Protein AF-A0A350J2Z7-F1 (afdb_monomer_lite)

Radius of gyration: 25.75 Å; chains: 1; bounding box: 48×46×61 Å

pLDDT: mean 81.56, std 15.48, range [50.09, 97.5]

Secondary structure (DSSP, 8-state):
-EEE-TTT--EEE--GGG--SS-EEEE-TTT--EEEE--SPP---------TTS-PPPP-PPP-PPPPPPHHHHH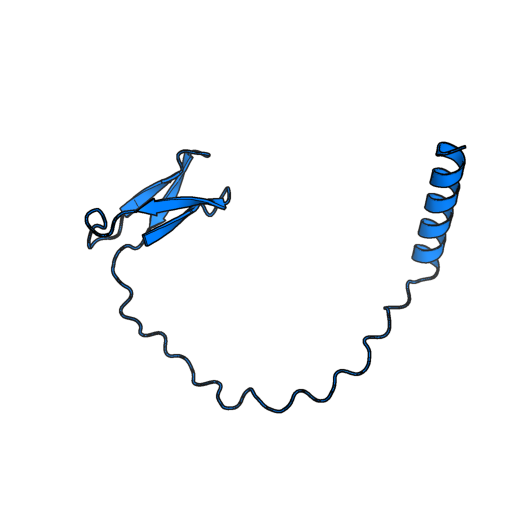HHHHHHHHHHHHH-

Structure (mmCIF, N/CA/C/O backbone):
data_AF-A0A350J2Z7-F1
#
_entry.id   AF-A0A350J2Z7-F1
#
loop_
_atom_site.group_PDB
_atom_site.id
_atom_site.type_symbol
_atom_site.label_atom_id
_atom_site.label_alt_id
_atom_site.label_comp_id
_atom_site.label_asym_id
_atom_site.label_entity_id
_atom_site.label_seq_id
_atom_site.pdbx_PDB_ins_code
_atom_site.Cartn_x
_atom_site.Cartn_y
_atom_site.Cartn_z
_atom_site.occupancy
_atom_site.B_iso_or_equiv
_atom_site.auth_seq_id
_atom_site.auth_comp_id
_atom_site.auth_asym_id
_atom_site.auth_atom_id
_atom_site.pdbx_PDB_model_num
ATOM 1 N N . MET A 1 1 ? 1.278 -5.346 -15.050 1.00 83.75 1 MET A N 1
ATOM 2 C CA . MET A 1 1 ? 1.943 -5.464 -13.734 1.00 83.75 1 MET A CA 1
ATOM 3 C C . MET A 1 1 ? 1.140 -4.660 -12.722 1.00 83.75 1 MET A C 1
ATOM 5 O O . MET A 1 1 ? 0.542 -3.672 -13.126 1.00 83.75 1 MET A O 1
ATOM 9 N N . HIS A 1 2 ? 1.079 -5.084 -11.460 1.00 88.62 2 HIS A N 1
ATOM 10 C CA . HIS A 1 2 ? 0.371 -4.363 -10.396 1.00 88.62 2 HIS A CA 1
ATOM 11 C C . HIS A 1 2 ? 1.380 -3.838 -9.373 1.00 88.62 2 HIS A C 1
ATOM 13 O O . HIS A 1 2 ? 2.284 -4.576 -8.989 1.00 88.62 2 HIS A O 1
ATOM 19 N N . LEU A 1 3 ? 1.239 -2.576 -8.968 1.00 90.38 3 LEU A N 1
ATOM 20 C CA . LEU A 1 3 ? 2.011 -1.962 -7.889 1.00 90.38 3 LEU A CA 1
ATOM 21 C C . LEU A 1 3 ? 1.100 -1.658 -6.709 1.00 90.38 3 LEU A C 1
ATOM 23 O O . LEU A 1 3 ? -0.052 -1.281 -6.909 1.00 90.38 3 LEU A O 1
ATOM 27 N N . LEU A 1 4 ? 1.641 -1.770 -5.502 1.00 93.81 4 LEU A N 1
ATOM 28 C CA . LEU A 1 4 ? 0.975 -1.385 -4.265 1.00 93.81 4 LEU A CA 1
ATOM 29 C C . LEU A 1 4 ? 1.819 -0.319 -3.577 1.00 93.81 4 LEU A C 1
ATOM 31 O O . LEU A 1 4 ? 3.034 -0.476 -3.450 1.00 93.81 4 LEU A O 1
ATOM 35 N N . CYS A 1 5 ? 1.185 0.772 -3.151 1.00 95.06 5 CYS A N 1
ATOM 36 C CA . CYS A 1 5 ? 1.874 1.775 -2.353 1.00 95.06 5 CYS A CA 1
ATOM 37 C C . CYS A 1 5 ? 2.180 1.199 -0.957 1.00 95.06 5 CYS A C 1
ATOM 39 O O . CYS A 1 5 ? 1.239 0.816 -0.260 1.00 95.06 5 CYS A O 1
ATOM 41 N N . PRO A 1 6 ? 3.442 1.207 -0.494 1.00 93.38 6 PRO A N 1
ATOM 42 C CA . PRO A 1 6 ? 3.800 0.669 0.821 1.00 93.38 6 PRO A CA 1
ATOM 43 C C . PRO A 1 6 ? 3.284 1.522 1.989 1.00 93.38 6 PRO A C 1
ATOM 45 O O . PRO A 1 6 ? 3.232 1.042 3.114 1.00 93.38 6 PRO A O 1
ATOM 48 N N . LYS A 1 7 ? 2.901 2.783 1.736 1.00 94.12 7 LYS A N 1
ATOM 49 C CA . LYS A 1 7 ? 2.421 3.705 2.774 1.00 94.12 7 LYS A CA 1
ATOM 50 C C . LYS A 1 7 ? 0.907 3.634 2.998 1.00 94.12 7 LYS A C 1
ATOM 52 O O . LYS A 1 7 ? 0.468 3.685 4.136 1.00 94.12 7 LYS A O 1
ATOM 57 N N . CYS A 1 8 ? 0.110 3.572 1.929 1.00 95.62 8 CYS A N 1
ATOM 58 C CA . CYS A 1 8 ? -1.357 3.672 2.014 1.00 95.62 8 CYS A CA 1
ATOM 59 C C . CYS A 1 8 ? -2.112 2.500 1.370 1.00 95.62 8 CYS A C 1
ATOM 61 O O . CYS A 1 8 ? -3.337 2.502 1.357 1.00 95.62 8 CYS A O 1
ATOM 63 N N . GLY A 1 9 ? -1.413 1.525 0.782 1.00 92.81 9 GLY A N 1
ATOM 64 C CA . GLY A 1 9 ? -2.037 0.325 0.218 1.00 92.81 9 GLY A CA 1
ATOM 65 C C . GLY A 1 9 ? -2.795 0.518 -1.102 1.00 92.81 9 GLY A C 1
ATOM 66 O O . GLY A 1 9 ? -3.362 -0.442 -1.611 1.00 92.81 9 GLY A O 1
ATOM 67 N N . SER A 1 10 ? -2.794 1.716 -1.701 1.00 95.12 10 SER A N 1
ATOM 68 C CA . SER A 1 10 ? -3.423 1.936 -3.015 1.00 95.12 10 SER A CA 1
ATOM 69 C C . SER A 1 10 ? -2.780 1.071 -4.110 1.00 95.12 10 SER A C 1
ATOM 71 O O . SER A 1 10 ? -1.550 0.994 -4.196 1.00 95.12 10 SER A O 1
ATOM 73 N N . GLY A 1 11 ? -3.610 0.454 -4.957 1.00 93.00 11 GLY A N 1
ATOM 74 C CA . GLY A 1 11 ? -3.185 -0.421 -6.051 1.00 93.00 11 GLY A CA 1
ATOM 75 C C . GLY A 1 11 ? -3.236 0.242 -7.427 1.00 93.00 11 GLY A C 1
ATOM 76 O O . GLY A 1 11 ? -4.232 0.858 -7.790 1.00 93.00 11 GLY A O 1
ATOM 77 N N . TYR A 1 12 ? -2.180 0.059 -8.223 1.00 91.62 12 TYR A N 1
ATOM 78 C CA . TYR A 1 12 ? -2.037 0.641 -9.560 1.00 91.62 12 TYR A CA 1
ATOM 79 C C . TYR A 1 12 ? -1.767 -0.440 -10.601 1.00 91.62 12 TYR A C 1
ATOM 81 O O . TYR A 1 12 ? -0.855 -1.258 -10.446 1.00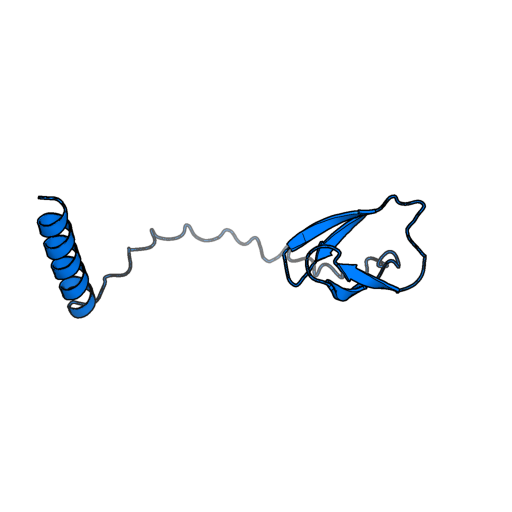 91.62 12 TYR A O 1
ATOM 89 N N . ARG A 1 13 ? -2.533 -0.431 -11.693 1.00 91.56 13 ARG A N 1
ATOM 90 C CA . ARG A 1 13 ? -2.353 -1.356 -12.817 1.00 91.56 13 ARG A CA 1
ATOM 91 C C . ARG A 1 13 ? -1.540 -0.683 -13.919 1.00 91.56 13 ARG A C 1
ATOM 93 O O . ARG A 1 13 ? -1.939 0.343 -14.451 1.00 91.56 13 ARG A O 1
ATOM 100 N N . ILE A 1 14 ? -0.414 -1.292 -14.281 1.00 87.06 14 ILE A N 1
ATOM 101 C CA . ILE A 1 14 ? 0.509 -0.793 -15.308 1.00 87.06 14 ILE A CA 1
ATOM 102 C C . ILE A 1 14 ? 0.490 -1.747 -16.513 1.00 87.06 14 ILE A C 1
ATOM 104 O O . ILE A 1 14 ? 0.773 -2.945 -16.337 1.00 87.06 14 ILE A O 1
ATOM 108 N N . PRO A 1 15 ? 0.174 -1.256 -17.726 1.00 87.50 15 PRO A N 1
ATOM 109 C CA . PRO A 1 15 ? 0.283 -2.027 -18.965 1.00 87.50 15 PRO A CA 1
ATOM 110 C C . PRO A 1 15 ? 1.716 -2.503 -19.205 1.00 87.50 15 PRO A C 1
ATOM 112 O O . PRO A 1 15 ? 2.663 -1.796 -18.867 1.00 87.50 15 PRO A O 1
ATOM 115 N N . LYS A 1 16 ? 1.896 -3.690 -19.797 1.00 82.25 16 LYS A N 1
ATOM 116 C CA . LYS A 1 16 ? 3.239 -4.253 -20.027 1.00 82.25 16 LYS A CA 1
ATOM 117 C C . LYS A 1 16 ? 4.081 -3.381 -20.963 1.00 82.25 16 LYS A C 1
ATOM 119 O O . LYS A 1 16 ? 5.271 -3.225 -20.723 1.00 82.25 16 LYS A O 1
ATOM 124 N N . ASP A 1 17 ? 3.444 -2.725 -21.925 1.00 84.81 17 ASP A N 1
ATOM 125 C CA . ASP A 1 17 ? 4.077 -1.849 -22.923 1.00 84.81 17 ASP A CA 1
ATOM 126 C C . ASP A 1 17 ? 4.639 -0.553 -22.317 1.00 84.81 17 ASP A C 1
ATOM 128 O O . ASP A 1 17 ? 5.415 0.164 -22.943 1.00 84.81 17 ASP A O 1
ATOM 132 N N . LYS A 1 18 ? 4.243 -0.234 -21.079 1.00 82.88 18 LYS A N 1
ATOM 133 C CA . LYS A 1 18 ? 4.693 0.948 -20.332 1.00 82.88 18 LYS A CA 1
ATOM 134 C C . LYS A 1 18 ? 5.693 0.603 -19.226 1.00 82.88 18 LYS A C 1
ATOM 136 O O . LYS A 1 18 ? 6.018 1.471 -18.419 1.00 82.88 18 LYS A O 1
ATOM 141 N N . ILE A 1 19 ? 6.175 -0.641 -19.164 1.00 81.44 19 ILE A N 1
ATOM 142 C CA . ILE A 1 19 ? 7.162 -1.084 -18.176 1.00 81.44 19 ILE A CA 1
ATOM 143 C C . ILE A 1 19 ? 8.571 -0.798 -18.715 1.00 81.44 19 ILE A C 1
ATOM 145 O O . ILE A 1 19 ? 8.998 -1.452 -19.666 1.00 81.44 19 ILE A O 1
ATOM 149 N N . PRO A 1 20 ? 9.320 0.156 -18.135 1.00 80.44 20 PRO A N 1
ATOM 150 C CA . PRO A 1 20 ? 10.705 0.374 -18.527 1.00 80.44 20 PRO A CA 1
ATOM 151 C C . PRO A 1 20 ? 11.582 -0.802 -18.079 1.00 80.44 20 PRO A C 1
ATOM 153 O O . PRO A 1 20 ? 11.375 -1.378 -17.017 1.00 80.44 20 PRO A O 1
ATOM 156 N N . SER A 1 21 ? 12.637 -1.105 -18.830 1.00 79.75 21 SER A N 1
ATOM 157 C CA . SER A 1 21 ? 13.625 -2.143 -18.486 1.00 79.75 21 SER A CA 1
ATOM 158 C C . SER A 1 21 ? 14.609 -1.734 -17.376 1.00 79.75 21 SER A C 1
ATOM 160 O O . SER A 1 21 ? 15.584 -2.435 -17.116 1.00 79.75 21 SER A O 1
ATOM 162 N N . LYS A 1 22 ? 14.380 -0.589 -16.722 1.00 83.50 22 LYS A N 1
ATOM 163 C CA . LYS A 1 22 ? 15.248 0.009 -15.698 1.00 83.50 22 LYS A CA 1
ATOM 164 C C . LYS A 1 22 ? 14.459 0.273 -14.416 1.00 83.50 22 LYS A C 1
ATOM 166 O O . LYS A 1 22 ? 13.245 0.460 -14.448 1.00 83.50 22 LYS A O 1
ATOM 171 N N . ASN A 1 23 ? 15.166 0.360 -13.290 1.00 87.12 23 ASN A N 1
ATOM 172 C CA . ASN A 1 23 ? 14.598 0.866 -12.039 1.00 87.12 23 ASN A CA 1
ATOM 173 C C . ASN A 1 23 ? 14.131 2.319 -12.212 1.00 87.12 23 ASN A C 1
ATOM 175 O O . ASN A 1 23 ? 14.808 3.117 -12.862 1.00 87.12 23 ASN A O 1
ATOM 179 N N . ARG A 1 24 ? 13.005 2.683 -11.594 1.00 89.00 24 ARG A N 1
ATOM 180 C CA . ARG A 1 24 ? 12.497 4.062 -11.584 1.00 89.00 24 ARG A CA 1
ATOM 181 C C . ARG A 1 24 ? 11.905 4.398 -10.217 1.00 89.00 24 ARG A C 1
ATOM 183 O O . ARG A 1 24 ? 11.360 3.529 -9.542 1.00 89.00 24 ARG A O 1
ATOM 190 N N . VAL A 1 25 ? 12.018 5.661 -9.815 1.00 92.25 25 VAL A N 1
ATOM 191 C CA . VAL A 1 25 ? 11.305 6.189 -8.647 1.00 92.25 25 VAL A CA 1
ATOM 192 C C . VAL A 1 25 ? 9.872 6.508 -9.060 1.00 92.25 25 VAL A C 1
ATOM 194 O O . VAL A 1 25 ? 9.653 7.202 -10.051 1.00 92.25 25 VAL A O 1
ATOM 197 N N . VAL A 1 26 ? 8.904 5.966 -8.333 1.00 92.88 26 VAL A N 1
ATOM 198 C CA . VAL A 1 26 ? 7.472 6.166 -8.571 1.00 92.88 26 VAL A CA 1
ATOM 199 C C . VAL A 1 26 ? 6.863 6.912 -7.390 1.00 92.88 26 VAL A C 1
ATOM 201 O O . VAL A 1 26 ? 7.300 6.729 -6.256 1.00 92.88 26 VAL A O 1
ATOM 204 N N . MET A 1 27 ? 5.874 7.762 -7.662 1.00 95.25 27 MET A N 1
ATOM 205 C CA . MET A 1 27 ? 5.153 8.538 -6.654 1.00 95.25 27 MET A CA 1
ATOM 206 C C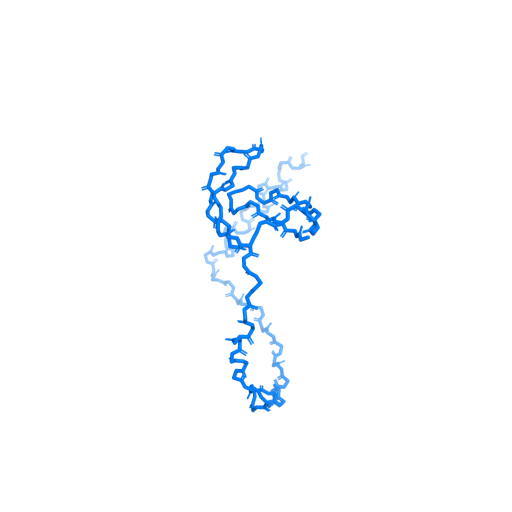 . MET A 1 27 ? 3.702 8.065 -6.583 1.00 95.25 27 MET A C 1
ATOM 208 O O . MET A 1 27 ? 3.050 7.894 -7.611 1.00 95.25 27 MET A O 1
ATOM 212 N N . CYS A 1 28 ? 3.196 7.857 -5.370 1.00 95.81 28 CYS A N 1
ATOM 213 C CA . CYS A 1 28 ? 1.792 7.545 -5.127 1.00 95.81 28 CYS A CA 1
ATOM 214 C C . CYS A 1 28 ? 0.927 8.788 -5.371 1.00 95.81 28 CYS A C 1
ATOM 216 O O . CYS A 1 28 ? 1.188 9.821 -4.758 1.00 95.81 28 CYS A O 1
ATOM 218 N N . SER A 1 29 ? -0.127 8.685 -6.182 1.00 93.94 29 SER A N 1
ATOM 219 C CA . SER A 1 29 ? -1.076 9.790 -6.382 1.00 93.94 29 SER A CA 1
ATOM 220 C C . SER A 1 29 ? -1.995 10.016 -5.180 1.00 93.94 29 SER A C 1
ATOM 222 O O . SER A 1 29 ? -2.493 11.118 -5.009 1.00 93.94 29 SER A O 1
ATOM 224 N N . SER A 1 30 ? -2.213 8.997 -4.341 1.00 94.75 30 SER A N 1
ATOM 225 C CA . SER A 1 30 ? -3.109 9.096 -3.178 1.00 94.75 30 SER A CA 1
ATOM 226 C C . SER A 1 30 ? -2.456 9.708 -1.935 1.00 94.75 30 SER A C 1
ATOM 228 O O . SER A 1 30 ? -3.153 10.232 -1.077 1.00 94.75 30 SER A O 1
ATOM 230 N N . CYS A 1 31 ? -1.133 9.585 -1.770 1.00 96.00 31 CYS A N 1
ATOM 231 C CA . CYS A 1 31 ? -0.458 9.986 -0.523 1.00 96.00 31 CYS A CA 1
ATOM 232 C C . CYS A 1 31 ? 0.934 10.610 -0.719 1.00 96.00 31 CYS A C 1
ATOM 234 O O . CYS A 1 31 ? 1.699 10.711 0.245 1.00 96.00 31 CYS A O 1
ATOM 236 N N . ASN A 1 32 ? 1.304 10.909 -1.969 1.00 96.19 32 ASN A N 1
ATOM 237 C CA . ASN A 1 32 ? 2.578 11.507 -2.391 1.00 96.19 32 ASN A CA 1
ATOM 238 C C . ASN A 1 32 ? 3.848 10.779 -1.907 1.00 96.19 32 ASN A C 1
ATOM 240 O O . ASN A 1 32 ? 4.942 11.335 -1.926 1.00 96.19 32 ASN A O 1
ATOM 244 N N . HIS A 1 33 ? 3.741 9.514 -1.489 1.00 95.94 33 HIS A N 1
ATOM 245 C CA . HIS A 1 33 ? 4.905 8.726 -1.091 1.00 95.94 33 HIS A CA 1
ATOM 246 C C . HIS A 1 33 ? 5.684 8.265 -2.320 1.00 95.94 33 HIS A C 1
ATOM 248 O O . HIS A 1 33 ? 5.099 7.712 -3.254 1.00 95.94 33 HIS A O 1
ATOM 254 N N . MET A 1 34 ? 7.000 8.460 -2.292 1.00 95.31 34 MET A N 1
ATOM 255 C CA . MET A 1 34 ? 7.905 8.071 -3.365 1.00 95.31 34 MET A CA 1
ATOM 256 C C . MET A 1 34 ? 8.705 6.834 -2.965 1.00 95.31 34 MET A C 1
ATOM 258 O O . MET A 1 34 ? 9.310 6.811 -1.896 1.00 95.31 34 MET A O 1
ATOM 262 N N . TRP A 1 35 ? 8.745 5.823 -3.832 1.00 94.00 35 TRP A N 1
ATOM 263 C CA . TRP A 1 35 ? 9.565 4.628 -3.624 1.00 94.00 35 TRP A CA 1
ATOM 264 C C . TRP A 1 35 ? 10.260 4.197 -4.916 1.00 94.00 35 TRP A C 1
ATOM 266 O O . TRP A 1 35 ? 9.852 4.553 -6.024 1.00 94.00 35 TRP A O 1
ATOM 276 N N . LYS A 1 36 ? 11.352 3.440 -4.788 1.00 93.06 36 LYS A N 1
ATOM 277 C CA . LYS A 1 36 ? 12.089 2.897 -5.932 1.00 93.06 36 LYS A CA 1
ATOM 278 C C . LYS A 1 36 ? 11.447 1.578 -6.355 1.00 93.06 36 LYS A C 1
ATOM 280 O O . LYS A 1 36 ? 11.475 0.613 -5.598 1.00 93.06 36 LYS A O 1
ATOM 285 N N . GLN A 1 37 ? 10.896 1.533 -7.564 1.00 90.38 37 GLN A N 1
ATOM 286 C CA . GLN A 1 37 ? 10.309 0.326 -8.129 1.00 90.38 37 GLN A CA 1
ATOM 287 C C . GLN A 1 37 ? 11.289 -0.345 -9.089 1.00 90.38 37 GLN A C 1
ATOM 289 O O . GLN A 1 37 ? 11.774 0.271 -10.046 1.00 90.38 37 GLN A O 1
ATOM 294 N N . ASN A 1 38 ? 11.536 -1.632 -8.843 1.00 87.56 38 ASN A N 1
ATOM 295 C CA . ASN A 1 38 ? 12.256 -2.480 -9.775 1.00 87.56 38 ASN A CA 1
ATOM 296 C C . ASN A 1 38 ? 11.290 -3.040 -10.822 1.00 87.56 38 ASN A C 1
ATOM 298 O O . ASN A 1 38 ? 10.350 -3.766 -10.496 1.00 87.56 38 ASN A O 1
ATOM 302 N N . PHE A 1 39 ? 11.510 -2.645 -12.072 1.00 82.12 39 PHE A N 1
ATOM 303 C CA . PHE A 1 39 ? 10.757 -3.103 -13.239 1.00 82.12 39 PHE A CA 1
ATOM 304 C C . PHE A 1 39 ? 11.526 -4.142 -14.056 1.00 82.12 39 PHE A C 1
ATOM 306 O O . PHE A 1 39 ? 10.969 -4.729 -14.984 1.00 82.12 39 PHE A O 1
ATOM 313 N N . VAL A 1 40 ? 12.796 -4.383 -13.715 1.00 74.62 40 VAL A N 1
ATOM 314 C CA . VAL A 1 40 ? 13.575 -5.441 -14.343 1.00 74.62 40 VAL A CA 1
ATOM 315 C C . VAL A 1 40 ? 12.883 -6.754 -13.974 1.00 74.62 40 VAL A C 1
ATOM 317 O O . VAL A 1 40 ? 12.660 -6.990 -12.780 1.00 74.62 40 VAL A O 1
ATOM 320 N N . PRO A 1 41 ? 12.491 -7.596 -14.950 1.00 63.19 41 PRO A N 1
ATOM 321 C CA . PRO A 1 41 ? 11.942 -8.901 -14.632 1.00 63.19 41 PRO A CA 1
ATOM 322 C C . PRO A 1 41 ? 12.987 -9.595 -13.775 1.00 63.19 41 PRO A C 1
ATOM 324 O O . PRO A 1 41 ? 14.129 -9.765 -14.208 1.00 63.19 41 PRO A O 1
ATOM 327 N N . ALA A 1 42 ? 12.628 -9.914 -12.532 1.00 59.00 42 ALA A N 1
ATOM 328 C CA . ALA A 1 42 ? 13.515 -10.666 -11.673 1.00 59.00 42 ALA A CA 1
ATOM 329 C C . ALA A 1 42 ? 13.946 -11.890 -12.481 1.00 59.00 42 ALA A C 1
ATOM 331 O O . ALA A 1 42 ? 13.096 -12.703 -12.859 1.00 59.00 42 ALA A O 1
ATOM 332 N N . ARG A 1 43 ? 15.247 -12.023 -12.777 1.00 53.62 43 ARG A N 1
ATOM 333 C CA . ARG A 1 43 ? 15.777 -13.356 -13.043 1.00 53.62 43 ARG A CA 1
ATOM 334 C C . ARG A 1 43 ? 15.382 -14.130 -11.801 1.00 53.62 43 ARG A C 1
ATOM 336 O O . ARG A 1 43 ? 15.865 -13.810 -10.716 1.00 53.62 43 ARG A O 1
ATOM 343 N N . ARG A 1 44 ? 14.389 -15.015 -11.924 1.00 52.50 44 ARG A N 1
ATOM 344 C CA . ARG A 1 44 ? 13.905 -15.837 -10.819 1.00 52.50 44 ARG A CA 1
ATOM 345 C C . ARG A 1 44 ? 15.014 -16.824 -10.468 1.00 52.50 44 ARG A C 1
ATOM 347 O O . ARG A 1 44 ? 14.902 -18.005 -10.740 1.00 52.50 44 ARG A O 1
ATOM 354 N N . ASN A 1 45 ? 16.049 -16.335 -9.805 1.00 50.19 45 ASN A N 1
ATOM 355 C CA . ASN A 1 45 ? 16.828 -17.119 -8.871 1.00 50.19 45 ASN A CA 1
ATOM 356 C C . ASN A 1 45 ? 16.182 -16.916 -7.500 1.00 50.19 45 ASN A C 1
ATOM 358 O O . ASN A 1 45 ? 16.819 -16.493 -6.542 1.00 50.19 45 ASN A O 1
ATOM 362 N N . TYR A 1 46 ? 14.884 -17.216 -7.408 1.00 50.41 46 TYR A N 1
ATOM 363 C CA . TYR A 1 46 ? 14.413 -17.794 -6.166 1.00 50.41 46 TYR A CA 1
ATOM 364 C C . TYR A 1 46 ? 15.032 -19.182 -6.170 1.00 50.41 46 TYR A C 1
ATOM 366 O O . TYR A 1 46 ? 14.512 -20.092 -6.812 1.00 50.41 46 TYR A O 1
ATOM 374 N N . ALA A 1 47 ? 16.174 -19.334 -5.504 1.00 50.09 47 ALA A N 1
ATOM 375 C CA . ALA A 1 47 ? 16.504 -20.622 -4.935 1.00 50.09 47 ALA A CA 1
ATOM 376 C C . ALA A 1 47 ? 15.364 -20.925 -3.957 1.00 50.09 47 ALA A C 1
ATOM 378 O O . ALA A 1 47 ? 15.414 -20.562 -2.783 1.00 50.09 47 ALA A O 1
ATOM 379 N N . ILE A 1 48 ? 14.277 -21.501 -4.478 1.00 50.50 48 ILE A N 1
ATOM 380 C CA . ILE A 1 48 ? 13.319 -22.230 -3.674 1.00 50.50 48 ILE A CA 1
ATOM 381 C C . ILE A 1 48 ? 14.183 -23.324 -3.065 1.00 50.50 48 ILE A C 1
ATOM 383 O O . ILE A 1 48 ? 14.517 -24.304 -3.729 1.00 50.50 48 ILE A O 1
ATOM 387 N N . LYS A 1 49 ? 14.654 -23.112 -1.832 1.00 54.47 49 LYS A N 1
ATOM 388 C CA . LYS A 1 49 ? 15.133 -24.224 -1.026 1.00 54.47 49 LYS A CA 1
ATOM 389 C C . LYS A 1 49 ? 13.947 -25.170 -0.994 1.00 54.47 49 LYS A C 1
ATOM 391 O O . LYS A 1 49 ? 12.905 -24.817 -0.451 1.00 54.47 49 LYS A O 1
ATOM 396 N N . ASN A 1 50 ? 14.079 -26.287 -1.699 1.00 55.25 50 ASN A N 1
ATOM 397 C CA . ASN A 1 50 ? 13.049 -27.294 -1.838 1.00 55.25 50 ASN A CA 1
ATOM 398 C C . ASN A 1 50 ? 12.755 -27.813 -0.423 1.00 55.25 50 ASN A C 1
ATOM 400 O O . ASN A 1 50 ? 13.431 -28.706 0.078 1.00 55.25 50 ASN A O 1
ATOM 404 N N . GLN A 1 51 ? 11.788 -27.210 0.267 1.00 55.72 51 GLN A N 1
ATOM 405 C CA . GLN A 1 51 ? 11.310 -27.626 1.586 1.00 55.72 51 GLN A CA 1
ATOM 406 C C . GLN A 1 51 ? 10.385 -28.844 1.451 1.00 55.72 51 GLN A C 1
ATOM 408 O O . GLN A 1 51 ? 9.417 -28.997 2.186 1.00 55.72 51 GLN A O 1
ATOM 413 N N . ALA A 1 52 ? 10.723 -29.759 0.538 1.00 51.53 52 ALA A N 1
ATOM 414 C CA . ALA A 1 52 ? 10.087 -31.065 0.414 1.00 51.53 52 ALA A CA 1
ATOM 415 C C . ALA A 1 52 ? 10.241 -31.906 1.699 1.00 51.53 52 ALA A C 1
ATOM 417 O O . ALA A 1 52 ? 9.495 -32.853 1.901 1.00 51.53 52 ALA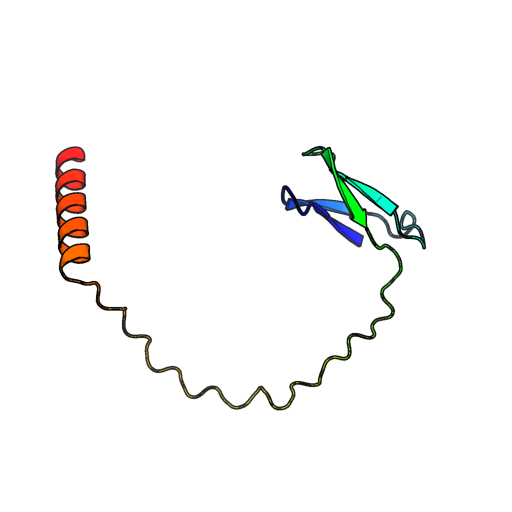 A O 1
ATOM 418 N N . ALA A 1 53 ? 11.150 -31.521 2.603 1.00 54.06 53 ALA A N 1
ATOM 419 C CA . ALA A 1 53 ? 11.298 -32.116 3.930 1.00 54.06 53 ALA A CA 1
ATOM 420 C C . ALA A 1 53 ? 10.420 -31.472 5.029 1.00 54.06 53 ALA A C 1
ATOM 422 O O . ALA A 1 53 ? 10.438 -31.949 6.158 1.00 54.06 53 ALA A O 1
ATOM 423 N N . GLN A 1 54 ? 9.672 -30.392 4.753 1.00 53.69 54 GLN A N 1
ATOM 424 C CA . GLN A 1 54 ? 8.863 -29.699 5.776 1.00 53.69 54 GLN A CA 1
ATOM 425 C C . GLN A 1 54 ? 7.393 -30.131 5.829 1.00 53.69 54 GLN A C 1
ATOM 427 O O . GLN A 1 54 ? 6.692 -29.759 6.766 1.00 53.69 54 GLN A O 1
ATOM 432 N N . TYR A 1 55 ? 6.931 -30.960 4.891 1.00 54.78 55 TYR A N 1
ATOM 433 C CA . TYR A 1 55 ? 5.624 -31.622 4.968 1.00 54.78 55 TYR A CA 1
ATOM 434 C C . TYR A 1 55 ? 5.717 -32.946 5.738 1.00 54.78 55 TYR A C 1
ATOM 436 O O . TYR A 1 55 ? 5.183 -33.968 5.311 1.00 54.78 55 TYR A O 1
ATOM 444 N N . ALA A 1 56 ? 6.395 -32.944 6.889 1.00 65.12 56 ALA A N 1
ATOM 445 C CA . ALA A 1 56 ? 6.086 -33.957 7.888 1.00 65.12 56 ALA A CA 1
ATOM 446 C C . ALA A 1 56 ? 4.601 -33.781 8.261 1.00 65.12 56 ALA A C 1
ATOM 448 O O . ALA A 1 56 ? 4.153 -32.633 8.378 1.00 65.12 56 ALA A O 1
ATOM 449 N N . PRO A 1 57 ? 3.817 -34.863 8.409 1.00 65.00 57 PRO A N 1
ATOM 450 C CA . PRO A 1 57 ? 2.449 -34.741 8.884 1.00 65.00 57 PRO A CA 1
ATOM 451 C C . PRO A 1 57 ? 2.491 -33.982 10.206 1.00 65.00 57 PRO A C 1
ATOM 453 O O . PRO A 1 57 ? 3.122 -34.423 11.167 1.00 65.00 57 PRO A O 1
ATOM 456 N N . VAL A 1 58 ? 1.876 -32.798 10.222 1.00 65.31 58 VAL A N 1
ATOM 457 C CA . VAL A 1 58 ? 1.698 -32.036 11.453 1.00 65.31 58 VAL A CA 1
ATOM 458 C C . VAL A 1 58 ? 0.922 -32.974 12.375 1.00 65.31 58 VAL A C 1
ATOM 460 O O . VAL A 1 58 ? -0.178 -33.381 11.982 1.00 65.31 58 VAL A O 1
ATOM 463 N N . PRO A 1 59 ? 1.470 -33.386 13.536 1.00 72.00 59 PRO A N 1
ATOM 464 C CA . PRO A 1 59 ? 0.688 -34.171 14.479 1.00 72.00 59 PRO A CA 1
ATOM 465 C C . PRO A 1 59 ? -0.593 -33.387 14.741 1.00 72.00 59 PRO A C 1
ATOM 467 O O . PRO A 1 59 ? -0.539 -32.155 14.842 1.00 72.00 59 PRO A O 1
ATOM 470 N N . ALA A 1 60 ? -1.735 -34.081 14.740 1.00 70.88 60 ALA A N 1
ATOM 471 C CA . ALA A 1 60 ? -3.035 -33.465 14.957 1.00 70.88 60 ALA A CA 1
ATOM 472 C C . ALA A 1 60 ? -2.902 -32.469 16.113 1.00 70.88 60 ALA A C 1
ATOM 474 O O . ALA A 1 60 ? -2.532 -32.861 17.219 1.00 70.88 60 ALA A O 1
ATOM 475 N N . ARG A 1 61 ? -3.081 -31.171 15.820 1.00 66.00 61 ARG A N 1
ATOM 476 C CA . ARG A 1 61 ? -2.978 -30.136 16.848 1.00 66.00 61 ARG A CA 1
ATOM 477 C C . ARG A 1 61 ? -3.994 -30.506 17.915 1.00 66.00 61 ARG A C 1
ATOM 479 O O . ARG A 1 61 ? -5.190 -30.523 17.622 1.00 66.00 61 ARG A O 1
ATOM 486 N N . GLU A 1 62 ? -3.514 -30.806 19.117 1.00 67.00 62 GLU A N 1
ATOM 487 C CA . GLU A 1 62 ? -4.372 -30.890 20.291 1.00 67.00 62 GLU A CA 1
ATOM 488 C C . GLU A 1 62 ? -5.239 -29.623 20.329 1.00 67.00 62 GLU A C 1
ATOM 490 O O . GLU A 1 62 ? -4.760 -28.546 19.933 1.00 67.00 62 GLU A O 1
ATOM 495 N N . PRO A 1 63 ? -6.527 -29.733 20.706 1.00 67.25 63 PRO A N 1
ATOM 496 C CA . PRO A 1 63 ? -7.419 -28.586 20.716 1.00 67.25 63 PRO A CA 1
ATOM 497 C C . PRO A 1 63 ? -6.746 -27.480 21.518 1.00 67.25 63 PRO A C 1
ATOM 499 O O . PRO A 1 63 ? -6.378 -27.682 22.672 1.00 67.25 63 PRO A O 1
ATOM 502 N N . ALA A 1 64 ? -6.531 -26.329 20.879 1.00 65.56 64 ALA A N 1
ATOM 503 C CA . ALA A 1 64 ? -5.921 -25.191 21.537 1.00 65.56 64 ALA A CA 1
ATOM 504 C C . ALA A 1 64 ? -6.829 -24.794 22.703 1.00 65.56 64 ALA A C 1
ATOM 506 O O . ALA A 1 64 ? -7.871 -24.163 22.505 1.00 65.56 64 ALA A O 1
ATOM 507 N N . THR A 1 65 ? -6.461 -25.212 23.913 1.00 69.88 65 THR A N 1
ATOM 508 C CA . THR A 1 65 ? -7.169 -24.845 25.132 1.00 69.88 65 THR A CA 1
ATOM 509 C C . THR A 1 65 ? -7.222 -23.327 25.162 1.00 69.88 65 THR A C 1
ATOM 511 O O . THR A 1 65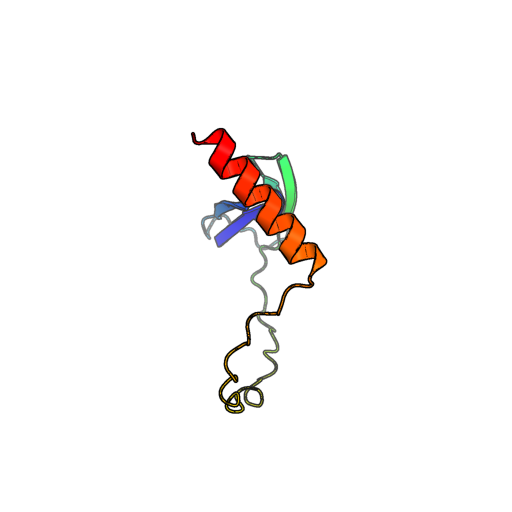 ? -6.185 -22.666 25.033 1.00 69.88 65 THR A O 1
ATOM 514 N N . ARG A 1 66 ? -8.431 -22.755 25.269 1.00 71.44 66 ARG A N 1
ATOM 515 C CA . ARG A 1 66 ? -8.579 -21.309 25.468 1.00 71.44 66 ARG A CA 1
ATOM 516 C C . ARG A 1 66 ? -7.649 -20.923 26.609 1.00 71.44 66 ARG A C 1
ATOM 518 O O . ARG A 1 66 ? -7.724 -21.519 27.682 1.00 71.44 66 ARG A O 1
ATOM 525 N N . ARG A 1 67 ? -6.749 -19.971 26.356 1.00 77.44 67 ARG A N 1
ATOM 526 C CA . ARG A 1 67 ? -5.852 -19.460 27.393 1.00 77.44 67 ARG A CA 1
ATOM 527 C C . ARG A 1 67 ? -6.725 -19.012 28.561 1.00 77.44 67 ARG A C 1
ATOM 529 O O . ARG A 1 67 ? -7.581 -18.150 28.377 1.00 77.44 67 ARG A O 1
ATOM 536 N N . ALA A 1 68 ? -6.548 -19.640 29.719 1.00 80.88 68 ALA A N 1
ATOM 537 C CA . ALA A 1 68 ? -7.215 -19.204 30.931 1.00 80.88 68 ALA A CA 1
ATOM 538 C C . ALA A 1 68 ? -6.721 -17.787 31.252 1.00 80.88 68 ALA A C 1
ATOM 540 O O . ALA A 1 68 ? -5.514 -17.556 31.349 1.00 80.88 68 ALA A O 1
ATOM 541 N N . TYR A 1 69 ? -7.648 -16.835 31.345 1.00 87.81 69 TYR A N 1
ATOM 542 C CA . TYR A 1 69 ? -7.340 -15.479 31.785 1.00 87.81 69 TYR A CA 1
ATOM 543 C C . TYR A 1 69 ? -7.053 -15.477 33.290 1.00 87.81 69 TYR A C 1
ATOM 545 O O . TYR A 1 69 ? -7.602 -16.287 34.039 1.00 87.81 69 TYR A O 1
ATOM 553 N N . THR A 1 70 ? -6.180 -14.575 33.734 1.00 91.06 70 THR A N 1
ATOM 554 C CA . THR A 1 70 ? -5.892 -14.382 35.159 1.00 91.06 70 THR A CA 1
ATOM 555 C C . THR A 1 70 ? -7.118 -13.820 35.883 1.00 91.06 70 THR A C 1
ATOM 557 O O . THR A 1 70 ? -7.980 -13.189 35.268 1.00 91.06 70 THR A O 1
ATOM 560 N N . ALA A 1 71 ? -7.197 -14.028 37.201 1.00 90.06 71 ALA A N 1
ATOM 561 C CA . ALA A 1 71 ? -8.311 -13.539 38.020 1.00 90.06 71 ALA A CA 1
ATOM 562 C C . ALA A 1 71 ? -8.537 -12.021 37.878 1.00 90.06 71 ALA A C 1
ATOM 564 O O . ALA A 1 71 ? -9.682 -11.583 37.835 1.00 90.06 71 ALA A O 1
ATOM 565 N N . ASP A 1 72 ? -7.449 -11.263 37.722 1.00 93.69 72 ASP A N 1
ATOM 566 C CA . ASP A 1 72 ? -7.442 -9.815 37.493 1.00 93.69 72 ASP A CA 1
ATOM 567 C C . ASP A 1 72 ? -8.147 -9.412 36.181 1.00 93.69 72 ASP A C 1
ATOM 569 O O . ASP A 1 72 ? -9.051 -8.576 36.162 1.00 93.69 72 ASP A O 1
ATOM 573 N N . VAL A 1 73 ? -7.839 -10.104 35.082 1.00 93.44 73 VAL A N 1
ATOM 574 C CA . VAL A 1 73 ? -8.498 -9.864 33.788 1.00 93.44 73 VAL A CA 1
ATOM 575 C C . VAL A 1 73 ? -9.984 -10.233 33.853 1.00 93.44 73 VAL A C 1
ATOM 577 O O . VAL A 1 73 ? -10.826 -9.559 33.264 1.00 93.44 73 VAL A O 1
ATOM 580 N N . LEU A 1 74 ? -10.334 -11.280 34.605 1.00 94.12 74 LEU A N 1
ATOM 581 C CA . LEU A 1 74 ? -11.726 -11.690 34.803 1.00 94.12 74 LEU A CA 1
ATOM 582 C C . LEU A 1 74 ? -12.524 -10.732 35.699 1.00 94.12 74 LEU A C 1
ATOM 584 O O . LEU A 1 74 ? -13.752 -10.720 35.605 1.00 94.12 74 LEU A O 1
ATOM 588 N N . SER A 1 75 ? -11.886 -9.974 36.597 1.00 95.44 75 SER A N 1
ATOM 589 C CA . SER A 1 75 ? -12.568 -8.905 37.342 1.00 95.44 75 SER A CA 1
ATOM 590 C C . SER A 1 75 ? -12.883 -7.717 36.446 1.00 95.44 75 SER A C 1
ATOM 592 O O . SER A 1 75 ? -14.031 -7.286 36.433 1.00 95.44 75 SER A O 1
ATOM 594 N N . VAL A 1 76 ? -11.920 -7.272 35.633 1.00 97.06 76 VAL A N 1
ATOM 595 C CA . VAL A 1 76 ? -12.134 -6.160 34.693 1.00 97.06 76 VAL A CA 1
ATOM 596 C C . VAL A 1 76 ? -13.272 -6.487 33.723 1.00 97.06 76 VAL A C 1
ATOM 598 O O . VAL A 1 76 ? -14.208 -5.713 33.581 1.00 97.06 76 VAL A O 1
ATOM 601 N N . LEU A 1 77 ? -13.267 -7.682 33.121 1.00 95.75 77 LEU A N 1
ATOM 602 C CA . LEU A 1 77 ? -14.315 -8.088 32.174 1.00 95.75 77 LEU A CA 1
ATOM 603 C C . LEU A 1 77 ? -15.725 -8.152 32.786 1.00 95.75 77 LEU A C 1
ATOM 605 O O . LEU A 1 77 ? -16.705 -8.009 32.058 1.00 95.75 77 LEU A O 1
ATOM 609 N N . ARG A 1 78 ? -15.842 -8.397 34.097 1.00 96.12 78 ARG A N 1
ATOM 610 C CA . ARG A 1 78 ? -17.137 -8.386 34.793 1.00 96.12 78 ARG A CA 1
ATOM 611 C C . ARG A 1 78 ? -17.629 -6.966 35.033 1.00 96.12 78 ARG A C 1
ATOM 613 O O . ARG A 1 78 ? -18.783 -6.691 34.727 1.00 96.12 78 ARG A O 1
ATOM 620 N N . GLU A 1 79 ? -16.751 -6.086 35.502 1.00 97.50 79 GLU A N 1
ATOM 621 C CA . GLU A 1 79 ? -17.083 -4.680 35.740 1.00 97.50 79 GLU A CA 1
ATOM 622 C C . GLU A 1 79 ? -17.550 -3.990 34.448 1.00 97.50 79 GLU A C 1
ATOM 624 O O . GLU A 1 79 ? -18.605 -3.356 34.427 1.00 97.50 79 GLU A O 1
ATOM 629 N N . GLU A 1 80 ? -16.843 -4.211 33.336 1.00 97.31 80 GLU A N 1
ATOM 630 C CA . GLU A 1 80 ? -17.226 -3.678 32.022 1.00 97.31 80 GLU A CA 1
ATOM 631 C C . GLU A 1 80 ? -18.612 -4.176 31.573 1.00 97.31 80 GLU A C 1
ATOM 633 O O . GLU A 1 80 ? -19.425 -3.400 31.070 1.00 97.31 80 GLU A O 1
ATOM 638 N N . ALA A 1 81 ? -18.926 -5.456 31.808 1.00 96.94 81 ALA A N 1
ATOM 639 C CA . ALA A 1 81 ? -20.235 -6.018 31.478 1.00 96.94 81 ALA A CA 1
ATOM 640 C C . ALA A 1 81 ? -21.364 -5.396 32.325 1.00 96.94 81 ALA A C 1
ATOM 642 O O . ALA A 1 81 ? -22.459 -5.125 31.824 1.00 96.94 81 ALA A O 1
ATOM 643 N N . GLU A 1 82 ? -21.111 -5.125 33.606 1.00 97.06 82 GLU A N 1
ATOM 644 C CA . GLU A 1 82 ? -22.066 -4.445 34.487 1.00 97.06 82 GLU A CA 1
ATOM 645 C C . GLU A 1 82 ? -22.289 -2.987 34.070 1.00 97.06 82 GLU A C 1
ATOM 647 O O . GLU A 1 82 ? -23.424 -2.506 34.070 1.00 97.06 82 GLU A O 1
ATOM 652 N N . ILE A 1 83 ? -21.229 -2.285 33.670 1.00 96.69 83 ILE A N 1
ATOM 653 C CA . ILE A 1 83 ? -21.326 -0.917 33.151 1.00 96.69 83 ILE A CA 1
ATOM 654 C C . ILE A 1 83 ? -22.155 -0.899 31.862 1.00 96.69 83 ILE A C 1
ATOM 656 O O . ILE A 1 83 ? -23.075 -0.090 31.730 1.00 96.69 83 ILE A O 1
ATOM 660 N N . GLU A 1 84 ? -21.889 -1.816 30.932 1.00 94.69 84 GLU A N 1
ATOM 661 C CA . GLU A 1 84 ? -22.605 -1.894 29.658 1.00 94.69 84 GLU A CA 1
ATOM 662 C C . GLU A 1 84 ? -24.096 -2.202 29.850 1.00 94.69 84 GLU A C 1
ATOM 664 O O . GLU A 1 84 ? -24.945 -1.581 29.211 1.00 94.69 84 GLU A O 1
ATOM 669 N N . THR A 1 85 ? -24.440 -3.126 30.753 1.00 95.12 85 THR A N 1
ATOM 670 C CA . THR A 1 85 ? -25.847 -3.436 31.062 1.00 95.12 85 THR A CA 1
ATOM 671 C C . THR A 1 85 ? -26.579 -2.250 31.682 1.00 95.12 85 THR A C 1
ATOM 673 O O . THR A 1 85 ? -27.707 -1.980 31.280 1.00 95.12 85 THR A O 1
ATOM 676 N N . LYS A 1 86 ? -25.936 -1.501 32.588 1.00 93.81 86 LYS A N 1
ATOM 677 C CA . LYS A 1 86 ? -26.503 -0.273 33.170 1.00 93.81 86 LYS A CA 1
ATOM 678 C C . LYS A 1 86 ? -26.697 0.834 32.141 1.00 93.81 86 LYS A C 1
ATOM 680 O O . LYS A 1 86 ? -27.660 1.574 32.246 1.00 93.81 86 LYS A O 1
ATOM 685 N N . LEU A 1 87 ? -25.797 0.956 31.165 1.00 91.56 87 LEU A N 1
ATOM 686 C CA . LEU A 1 87 ? -25.913 1.944 30.086 1.00 91.56 87 LEU A CA 1
ATOM 687 C C . LEU A 1 87 ? -26.989 1.583 29.055 1.00 91.56 87 LEU A C 1
ATOM 689 O O . LEU A 1 87 ? -27.474 2.462 28.346 1.00 91.56 87 LEU A O 1
ATOM 693 N N . ARG A 1 88 ? -27.317 0.294 28.922 1.00 87.44 88 ARG A N 1
ATOM 694 C CA . ARG A 1 88 ? -28.348 -0.200 27.999 1.00 87.44 88 ARG A CA 1
ATOM 695 C C . ARG A 1 88 ? -29.761 -0.178 28.582 1.00 87.44 88 ARG A C 1
ATOM 697 O O . ARG A 1 88 ? -30.702 -0.334 27.805 1.00 87.44 88 ARG A O 1
ATOM 704 N N . HIS A 1 89 ? -29.895 -0.043 29.899 1.00 68.75 89 HIS A N 1
ATOM 705 C CA . HIS A 1 89 ? -31.170 -0.003 30.617 1.00 68.75 89 HIS A CA 1
ATOM 706 C C . HIS A 1 89 ? -31.631 1.428 30.886 1.00 68.75 89 HIS A C 1
ATOM 708 O O . HIS A 1 89 ? -32.869 1.612 30.937 1.00 68.75 89 HIS A O 1
#

Foldseek 3Di:
DWDADPPPGDIDDDDPVRQDLAWDWDADPV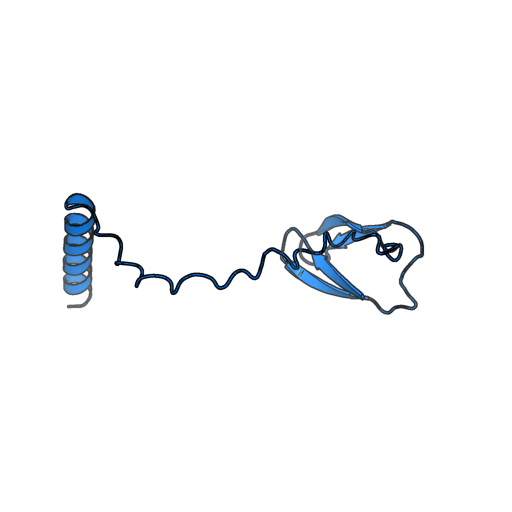PRDIDIDHSNPPPPPPPPVPVVVVPPPPPPPDPPPDPDDDPVVVVVVVVVVVVVVVVVD

Sequence (89 aa):
MHLLCPKCGSGYRIPKDKIPSKNRVVMCSSCNHMWKQNFVPARRNYAIKNQAAQYAPVPAREPATRRAYTADVLSVLREEAEIETKLRH